Protein AF-A0A9J6FBJ4-F1 (afdb_monomer_lite)

Foldseek 3Di:
DDPVVLVVVQVVQLVVLCVVQVDDPPDDSVVSVVSGPDDGPVVVVVVVVVVLLVCLLAPDPVSLVVCVVVPDDNVPRDDHDDDDDPVVPDPPPPCPDDD

Structure (mmCIF, N/CA/C/O backbone):
data_AF-A0A9J6FBJ4-F1
#
_entry.id   AF-A0A9J6FBJ4-F1
#
loop_
_atom_site.group_PDB
_atom_site.id
_atom_site.type_symbol
_atom_site.label_atom_id
_atom_site.label_alt_id
_atom_site.label_comp_id
_atom_site.label_asym_id
_atom_site.label_entity_id
_atom_site.label_seq_id
_atom_site.pdbx_PDB_ins_code
_atom_site.Cartn_x
_atom_site.Cartn_y
_atom_site.Cartn_z
_atom_site.occupancy
_atom_site.B_iso_or_equiv
_atom_site.auth_seq_id
_atom_site.auth_comp_id
_atom_site.auth_asym_id
_atom_site.auth_atom_id
_atom_site.pdbx_PDB_model_num
ATOM 1 N N . MET A 1 1 ? 9.502 2.128 4.838 1.00 76.25 1 MET A N 1
ATOM 2 C CA . MET A 1 1 ? 8.525 2.590 5.849 1.00 76.25 1 MET A CA 1
ATOM 3 C C . MET A 1 1 ? 8.786 1.824 7.135 1.00 76.25 1 MET A C 1
ATOM 5 O O . MET A 1 1 ? 8.996 0.619 7.058 1.00 76.25 1 MET A O 1
ATOM 9 N N . THR A 1 2 ? 8.866 2.484 8.289 1.00 92.38 2 THR A N 1
ATOM 10 C CA . THR A 1 2 ? 9.124 1.787 9.561 1.00 92.38 2 THR A CA 1
ATOM 11 C C . THR A 1 2 ? 7.833 1.217 10.150 1.00 92.38 2 THR A C 1
ATOM 13 O O . THR A 1 2 ? 6.736 1.709 9.884 1.00 92.38 2 THR A O 1
ATOM 16 N N . ARG A 1 3 ? 7.950 0.199 11.012 1.00 91.94 3 ARG A N 1
ATOM 17 C CA . ARG A 1 3 ? 6.796 -0.392 11.717 1.00 91.94 3 ARG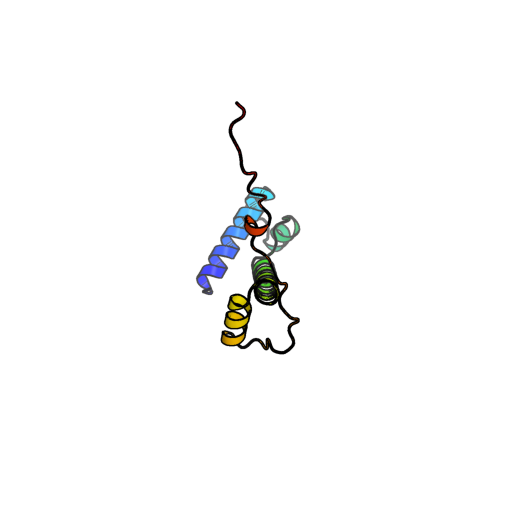 A CA 1
ATOM 18 C C . ARG A 1 3 ? 6.044 0.635 12.574 1.00 91.94 3 ARG A C 1
ATOM 20 O O . ARG A 1 3 ? 4.824 0.581 12.682 1.00 91.94 3 ARG A O 1
ATOM 27 N N . THR A 1 4 ? 6.773 1.593 13.144 1.00 94.88 4 THR A N 1
ATOM 28 C CA . THR A 1 4 ? 6.204 2.693 13.932 1.00 94.88 4 THR A CA 1
ATOM 29 C C . THR A 1 4 ? 5.371 3.641 13.073 1.00 94.88 4 THR A C 1
ATOM 31 O O . THR A 1 4 ? 4.255 3.982 13.455 1.00 94.88 4 THR A O 1
ATOM 34 N N . GLN A 1 5 ? 5.862 4.011 11.887 1.00 93.69 5 GLN A N 1
ATOM 35 C CA . GLN A 1 5 ? 5.117 4.837 10.932 1.00 93.69 5 GLN A CA 1
ATOM 36 C C . GLN A 1 5 ? 3.835 4.144 10.465 1.00 93.69 5 GLN A C 1
ATOM 38 O O . GLN A 1 5 ? 2.790 4.784 10.389 1.00 93.69 5 GLN A O 1
ATOM 43 N N . LEU A 1 6 ? 3.900 2.834 10.206 1.00 94.62 6 LEU A N 1
ATOM 44 C CA . LEU A 1 6 ? 2.737 2.054 9.785 1.00 94.62 6 LEU A CA 1
ATOM 45 C C . LEU A 1 6 ? 1.642 2.041 10.857 1.00 94.62 6 LEU A C 1
ATOM 47 O O . LEU A 1 6 ? 0.491 2.334 10.551 1.00 94.62 6 LEU A O 1
ATOM 51 N N . SER A 1 7 ? 2.005 1.814 12.122 1.00 94.44 7 SER A N 1
ATOM 52 C CA . SER A 1 7 ? 1.040 1.847 13.228 1.00 94.44 7 SER A CA 1
ATOM 53 C C . SER A 1 7 ? 0.394 3.227 13.411 1.00 94.44 7 SER A C 1
ATOM 55 O O . SER A 1 7 ? -0.812 3.324 13.645 1.00 94.44 7 SER A O 1
ATOM 57 N N . LEU A 1 8 ? 1.166 4.311 13.269 1.00 95.94 8 LEU A N 1
ATOM 58 C CA . LEU A 1 8 ? 0.618 5.670 13.328 1.00 95.94 8 LEU A CA 1
ATOM 59 C C . LEU A 1 8 ? -0.372 5.934 12.189 1.00 95.94 8 LEU A C 1
ATOM 61 O O . LEU A 1 8 ? -1.429 6.520 12.423 1.00 95.94 8 LEU A O 1
ATOM 65 N N . LEU A 1 9 ? -0.058 5.466 10.982 1.00 95.25 9 LEU A N 1
ATOM 66 C CA . LEU A 1 9 ? -0.931 5.608 9.822 1.00 95.25 9 LEU A CA 1
ATOM 67 C C . LEU A 1 9 ? -2.222 4.794 9.979 1.00 95.25 9 LEU A C 1
ATOM 69 O O . LEU A 1 9 ? -3.305 5.298 9.690 1.00 95.25 9 LEU A O 1
ATOM 73 N N . GLU A 1 10 ? -2.138 3.572 10.505 1.00 94.62 10 GLU A N 1
ATOM 74 C CA . GLU A 1 10 ? -3.314 2.756 10.830 1.00 94.62 10 GLU A CA 1
ATOM 75 C C . GLU A 1 10 ? -4.199 3.424 11.883 1.00 94.62 10 GLU A C 1
ATOM 77 O O . GLU A 1 10 ? -5.425 3.439 11.751 1.00 94.62 10 GLU A O 1
ATOM 82 N N . ARG A 1 11 ? -3.593 4.013 12.920 1.00 94.31 11 ARG A N 1
ATOM 83 C CA . ARG A 1 11 ? -4.329 4.768 13.937 1.00 94.31 11 ARG A CA 1
ATOM 84 C C . ARG A 1 11 ? -5.052 5.959 13.316 1.00 94.31 11 ARG A C 1
ATOM 86 O O . ARG A 1 11 ? -6.235 6.138 13.588 1.00 94.31 11 ARG A O 1
ATOM 93 N N . LEU A 1 12 ? -4.373 6.729 12.468 1.00 95.25 12 LEU A N 1
ATOM 94 C CA . LEU A 1 12 ? -4.968 7.865 11.765 1.00 95.25 12 LEU A CA 1
ATOM 95 C C . LEU A 1 12 ? -6.120 7.427 10.851 1.00 95.25 12 LEU A C 1
ATOM 97 O O . LEU A 1 12 ? -7.179 8.050 10.865 1.00 95.25 12 LEU A O 1
ATOM 101 N N . ASN A 1 13 ? -5.950 6.327 10.114 1.00 95.44 13 ASN A N 1
ATOM 102 C CA . ASN A 1 13 ? -7.002 5.772 9.263 1.00 95.44 13 ASN A CA 1
ATOM 103 C C . ASN A 1 13 ? -8.228 5.364 10.093 1.00 95.44 13 ASN A C 1
ATOM 105 O O . ASN A 1 13 ? -9.360 5.686 9.746 1.00 95.44 13 ASN A O 1
ATOM 109 N N . ASN A 1 14 ? -8.022 4.721 11.245 1.00 94.31 14 ASN A N 1
ATOM 110 C CA . ASN A 1 14 ? -9.122 4.358 12.138 1.00 94.31 14 ASN A CA 1
ATOM 111 C C . ASN A 1 14 ? -9.841 5.588 12.718 1.00 94.31 14 ASN A C 1
ATOM 113 O O . ASN A 1 14 ? -11.065 5.569 12.822 1.00 94.31 14 ASN A O 1
ATOM 117 N N . GLU A 1 15 ? -9.132 6.665 13.056 1.00 93.88 15 GLU A N 1
ATOM 118 C CA . GLU A 1 15 ? -9.780 7.922 13.464 1.00 93.88 15 GLU A CA 1
ATOM 119 C C . GLU A 1 15 ? -10.595 8.535 12.314 1.00 93.88 15 GLU A C 1
ATOM 121 O O . GLU A 1 15 ? -11.751 8.909 12.511 1.00 93.88 15 GLU A O 1
ATOM 126 N N . ALA A 1 16 ? -10.064 8.546 11.087 1.00 94.62 16 ALA A N 1
ATOM 127 C CA . ALA A 1 16 ? -10.805 9.003 9.910 1.00 94.62 16 ALA A CA 1
ATOM 128 C C . ALA A 1 16 ? -12.085 8.180 9.684 1.00 94.62 16 ALA A C 1
ATOM 130 O O . ALA A 1 16 ? -13.161 8.745 9.473 1.00 94.62 16 ALA A O 1
ATOM 131 N N . ARG A 1 17 ? -12.010 6.848 9.822 1.00 95.12 17 ARG A N 1
ATOM 132 C CA . ARG A 1 17 ? -13.186 5.964 9.773 1.00 95.12 17 ARG A CA 1
ATOM 133 C C . ARG A 1 17 ? -14.237 6.364 10.804 1.00 95.12 17 ARG A C 1
ATOM 135 O O . ARG A 1 17 ? -15.420 6.389 10.469 1.00 95.12 17 ARG A O 1
ATOM 142 N N . ARG A 1 18 ? -13.839 6.705 12.036 1.00 94.62 18 ARG A N 1
ATOM 143 C CA . ARG A 1 18 ? -14.773 7.149 13.091 1.00 94.62 18 ARG A CA 1
ATOM 144 C C . ARG A 1 18 ? -15.446 8.466 12.737 1.00 94.62 18 ARG A C 1
ATOM 146 O O . ARG A 1 18 ? -16.653 8.580 12.908 1.00 94.62 18 ARG A O 1
ATOM 153 N N . VAL A 1 19 ? -14.692 9.428 12.210 1.00 93.69 19 VAL A N 1
ATOM 154 C CA . VAL A 1 19 ? -15.234 10.728 11.788 1.00 93.69 19 VAL A CA 1
ATOM 155 C C . VAL A 1 19 ? -16.267 10.553 10.674 1.00 93.69 19 VAL A C 1
ATOM 157 O O . VAL A 1 19 ? -17.365 11.098 10.768 1.00 93.69 19 VAL A O 1
ATOM 160 N N . ILE A 1 20 ? -15.950 9.752 9.655 1.00 93.56 20 ILE A N 1
ATOM 161 C CA . ILE A 1 20 ? -16.828 9.519 8.498 1.00 93.56 20 ILE A CA 1
ATOM 162 C C . ILE A 1 20 ? -18.096 8.768 8.908 1.00 93.56 20 ILE A C 1
ATOM 164 O O . ILE A 1 20 ? -19.201 9.174 8.559 1.00 93.56 20 ILE A O 1
ATOM 168 N N . THR A 1 21 ? -17.946 7.681 9.665 1.00 93.94 21 THR A N 1
ATOM 169 C CA . THR A 1 21 ? -19.078 6.831 10.074 1.00 93.94 21 THR A CA 1
ATOM 170 C C . THR A 1 21 ? -19.874 7.414 11.242 1.00 93.94 21 THR A C 1
ATOM 172 O O . THR A 1 21 ? -20.958 6.925 11.543 1.00 93.94 21 THR A O 1
ATOM 175 N N . ARG A 1 22 ? -19.342 8.446 11.914 1.00 93.88 22 ARG A N 1
ATOM 176 C CA . ARG A 1 22 ? -19.870 9.042 13.154 1.00 93.88 22 ARG A CA 1
ATOM 177 C C . ARG A 1 22 ? -20.077 8.031 14.289 1.00 93.88 22 ARG A C 1
ATOM 179 O O . ARG A 1 22 ? -20.841 8.285 15.219 1.00 93.88 22 ARG A O 1
ATOM 186 N N . LEU A 1 23 ? -19.397 6.886 14.231 1.00 92.50 23 LEU A N 1
ATOM 187 C CA . LEU A 1 23 ? -19.535 5.834 15.231 1.00 92.50 23 LEU A CA 1
ATOM 188 C C . LEU A 1 23 ? -18.804 6.207 16.534 1.00 92.50 23 LEU A C 1
ATOM 190 O O . LEU A 1 23 ? -17.703 6.770 16.491 1.00 92.50 23 LEU A O 1
ATOM 194 N N . PRO A 1 24 ? -19.357 5.854 17.711 1.00 92.94 24 PRO A N 1
ATOM 195 C CA . PRO A 1 24 ? -18.741 6.165 18.997 1.00 92.94 24 PRO A CA 1
ATOM 196 C C . PRO A 1 24 ? -17.337 5.579 19.157 1.00 92.94 24 PRO A C 1
ATOM 198 O O . PRO A 1 24 ? -17.015 4.528 18.597 1.00 92.94 24 PRO A O 1
ATOM 201 N N . LYS A 1 25 ? -16.511 6.198 20.009 1.00 89.62 25 LYS A N 1
ATOM 202 C CA . LYS A 1 25 ? -15.119 5.776 20.259 1.00 89.62 25 LYS A CA 1
ATOM 203 C C . LYS A 1 25 ? -14.986 4.337 20.781 1.00 89.62 25 LYS A C 1
ATOM 205 O O . LYS A 1 25 ? -13.999 3.671 20.488 1.00 89.62 25 LYS A O 1
ATOM 210 N N . TYR A 1 26 ? -15.988 3.838 21.500 1.00 92.38 26 TYR A N 1
ATOM 211 C CA . TYR A 1 26 ? -16.014 2.466 22.018 1.00 92.38 26 TYR A CA 1
ATOM 212 C C . TYR A 1 26 ? -16.417 1.415 20.970 1.00 92.38 26 TYR A C 1
ATOM 214 O O . TYR A 1 26 ? -16.400 0.225 21.268 1.00 92.38 26 TYR A O 1
ATOM 222 N N . THR A 1 27 ? -16.762 1.822 19.743 1.00 93.50 27 THR A N 1
ATOM 223 C CA . THR A 1 27 ? -17.092 0.876 18.668 1.00 93.50 27 THR A CA 1
ATOM 224 C C . THR A 1 27 ? -15.892 -0.034 18.374 1.00 93.50 27 THR A C 1
ATOM 226 O O . THR A 1 27 ? -14.786 0.495 18.166 1.00 93.50 27 THR A O 1
ATOM 229 N N . PRO A 1 28 ? -16.089 -1.368 18.325 1.00 94.69 28 PRO A N 1
ATOM 230 C CA . PRO A 1 28 ? -15.046 -2.322 17.968 1.00 94.69 28 PRO A CA 1
ATOM 231 C C . PRO A 1 28 ? -14.456 -2.030 16.589 1.00 94.69 28 PRO A C 1
ATOM 233 O O . PRO A 1 28 ? -15.179 -1.680 15.656 1.00 94.69 28 PRO A O 1
ATOM 236 N N . LEU A 1 29 ? -13.142 -2.221 16.436 1.00 92.56 29 LEU A N 1
ATOM 237 C CA . LEU A 1 29 ? -12.453 -1.925 15.177 1.00 92.56 29 LEU A CA 1
ATOM 238 C C . LEU A 1 29 ? -13.016 -2.725 14.000 1.00 92.56 29 LEU A C 1
ATOM 240 O O . LEU A 1 29 ? -13.170 -2.164 12.926 1.00 92.56 29 LEU A O 1
ATOM 244 N N . LEU A 1 30 ? -13.375 -3.997 14.197 1.00 92.50 30 LEU A N 1
ATOM 245 C CA . LEU A 1 30 ? -13.935 -4.830 13.130 1.00 92.50 30 LEU A CA 1
ATOM 246 C C . LEU A 1 30 ? -15.239 -4.238 12.570 1.00 92.50 30 LEU A C 1
ATOM 248 O O . LEU A 1 30 ? -15.367 -4.091 11.359 1.00 92.50 30 LEU A O 1
ATOM 252 N N . ALA A 1 31 ? -16.149 -3.807 13.450 1.00 92.19 31 ALA A N 1
ATOM 253 C CA . ALA A 1 31 ? -17.394 -3.148 13.056 1.00 92.19 31 ALA A CA 1
ATOM 254 C C . ALA A 1 31 ? -17.143 -1.775 12.408 1.00 92.19 31 ALA A C 1
ATOM 256 O O . ALA A 1 31 ? -17.804 -1.389 11.447 1.00 92.19 31 ALA A O 1
ATOM 257 N N . LEU A 1 32 ? -16.149 -1.033 12.903 1.00 93.25 32 LEU A N 1
ATOM 258 C CA . LEU A 1 32 ? -15.754 0.244 12.313 1.00 93.25 32 LEU A CA 1
ATOM 259 C C . LEU A 1 32 ? -15.232 0.069 10.878 1.00 93.25 32 LEU A C 1
ATOM 261 O O . LEU A 1 32 ? -15.586 0.855 10.001 1.00 93.25 32 LEU A O 1
ATOM 265 N N . LYS A 1 33 ? -14.414 -0.964 10.638 1.00 92.06 33 LYS A N 1
ATOM 266 C CA . LYS A 1 33 ? -13.893 -1.295 9.308 1.00 92.06 33 LYS A CA 1
ATOM 267 C C . LYS A 1 33 ? -15.012 -1.673 8.344 1.00 92.06 33 LYS A C 1
ATOM 269 O O . LYS A 1 33 ? -15.029 -1.144 7.240 1.00 92.06 33 LYS A O 1
ATOM 274 N N . SER A 1 34 ? -15.958 -2.515 8.768 1.00 91.69 34 SER A N 1
ATOM 275 C CA . SER A 1 34 ? -17.075 -2.943 7.912 1.00 91.69 34 SER A CA 1
ATOM 276 C C . SER A 1 34 ? -18.024 -1.806 7.532 1.00 91.69 34 SER A C 1
ATOM 278 O O . SER A 1 34 ? -18.638 -1.855 6.474 1.00 91.69 34 SER A O 1
ATOM 280 N N . CYS A 1 35 ? -18.157 -0.787 8.384 1.00 90.00 35 CYS A N 1
ATOM 281 C CA . CY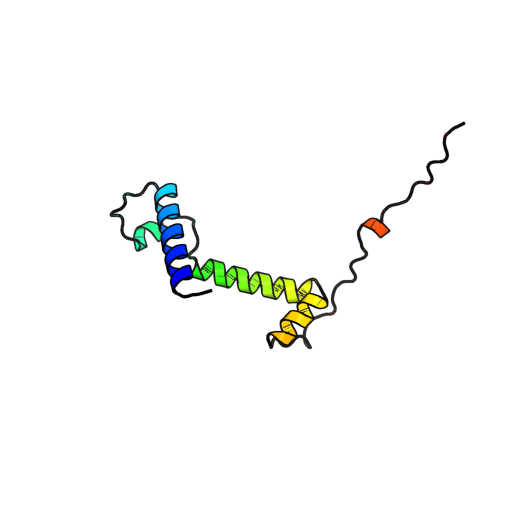S A 1 35 ? -19.049 0.346 8.131 1.00 90.00 35 CYS A CA 1
ATOM 282 C C . CYS A 1 35 ? -18.396 1.473 7.319 1.00 90.00 35 CYS A C 1
ATOM 284 O O . CYS A 1 35 ? -19.097 2.343 6.807 1.00 90.00 35 CYS A O 1
ATOM 286 N N . SER A 1 36 ? -17.065 1.509 7.229 1.00 87.31 36 SER A N 1
ATOM 287 C CA . SER A 1 36 ? -16.351 2.555 6.499 1.00 87.31 36 SER A CA 1
ATOM 288 C C . SER A 1 36 ? -16.043 2.124 5.067 1.00 87.31 36 SER A C 1
ATOM 290 O O . SER A 1 36 ? -15.537 1.029 4.858 1.00 87.31 36 SER A O 1
ATOM 292 N N . ALA A 1 37 ? -16.214 3.022 4.098 1.00 88.06 37 ALA A N 1
ATOM 293 C CA . ALA A 1 37 ? -15.755 2.802 2.721 1.00 88.06 37 ALA A CA 1
ATOM 294 C C . ALA A 1 37 ? -14.224 2.951 2.549 1.00 88.06 37 ALA A C 1
ATOM 296 O O . ALA A 1 37 ? -13.710 2.884 1.435 1.00 88.06 37 ALA A O 1
ATOM 297 N N . LEU A 1 38 ? -13.483 3.199 3.636 1.00 91.69 38 LEU A N 1
ATOM 298 C CA . LEU A 1 38 ? -12.032 3.362 3.588 1.00 91.69 38 LEU A CA 1
ATOM 299 C C . LEU A 1 38 ? -11.338 2.002 3.517 1.00 91.69 38 LEU A C 1
ATOM 301 O O . LEU A 1 38 ? -11.598 1.123 4.342 1.00 91.69 38 LEU A O 1
ATOM 305 N N . SER A 1 39 ? -10.398 1.875 2.581 1.00 92.12 39 SER A N 1
ATOM 306 C CA . SER A 1 39 ? -9.542 0.693 2.443 1.00 92.12 39 SER A CA 1
ATOM 307 C C . SER A 1 39 ? -8.608 0.537 3.644 1.00 92.12 39 SER A C 1
ATOM 309 O O . SER A 1 39 ? -8.275 1.511 4.334 1.00 92.12 39 SER A O 1
ATOM 311 N N . ASP A 1 40 ? -8.168 -0.692 3.904 1.00 92.38 40 ASP A N 1
ATOM 312 C CA . ASP A 1 40 ? -7.074 -0.906 4.841 1.00 92.38 40 ASP A CA 1
ATOM 313 C C . ASP A 1 40 ? -5.756 -0.373 4.258 1.00 92.38 40 ASP A C 1
ATOM 315 O O . ASP A 1 40 ? -5.544 -0.335 3.046 1.00 92.38 40 ASP A O 1
ATOM 319 N N . ILE A 1 41 ? -4.863 0.079 5.145 1.00 92.94 41 ILE A N 1
ATOM 320 C CA . ILE A 1 41 ? -3.574 0.661 4.740 1.00 92.94 41 ILE A CA 1
ATOM 321 C C . ILE A 1 41 ? -2.724 -0.370 3.994 1.00 92.94 41 ILE A C 1
ATOM 323 O O . ILE A 1 41 ? -2.063 -0.013 3.025 1.00 92.94 41 ILE A O 1
ATOM 327 N N . ALA A 1 42 ? -2.774 -1.636 4.413 1.00 91.19 42 ALA A N 1
ATOM 328 C CA . ALA A 1 42 ? -2.080 -2.724 3.735 1.00 91.19 42 ALA A CA 1
ATOM 329 C C . ALA A 1 42 ? -2.542 -2.866 2.275 1.00 91.19 42 ALA A C 1
ATOM 331 O O . ALA A 1 42 ? -1.710 -2.839 1.371 1.00 91.19 42 ALA A O 1
ATOM 332 N N . ASP A 1 43 ? -3.856 -2.904 2.040 1.00 92.75 43 ASP A N 1
ATOM 333 C CA . ASP A 1 43 ? -4.426 -3.025 0.694 1.00 92.75 43 ASP A CA 1
ATOM 334 C C . ASP A 1 43 ? -4.054 -1.826 -0.183 1.00 92.75 43 ASP A C 1
ATOM 336 O O . ASP A 1 43 ? -3.683 -1.983 -1.349 1.00 92.75 43 ASP A O 1
ATOM 340 N N . LEU A 1 44 ? -4.099 -0.618 0.390 1.00 92.50 44 LEU A N 1
ATOM 341 C CA . LEU A 1 44 ? -3.689 0.603 -0.298 1.00 92.50 44 LEU A CA 1
ATOM 342 C C . LEU A 1 44 ? -2.208 0.543 -0.694 1.00 92.50 44 LEU A C 1
ATOM 344 O O . LEU A 1 44 ? -1.866 0.878 -1.825 1.00 92.50 44 LEU A O 1
ATOM 348 N N . MET A 1 45 ? -1.334 0.107 0.216 1.00 92.81 45 MET A N 1
ATOM 349 C CA . MET A 1 45 ? 0.097 -0.031 -0.055 1.00 92.81 45 MET A CA 1
ATOM 350 C C . MET A 1 45 ? 0.356 -1.040 -1.173 1.00 92.81 45 MET A C 1
ATOM 352 O O . MET A 1 45 ? 1.101 -0.723 -2.098 1.00 92.81 45 MET A O 1
ATOM 356 N N . SER A 1 46 ? -0.293 -2.205 -1.136 1.00 93.62 46 SER A N 1
ATOM 357 C CA . SER A 1 46 ? -0.165 -3.223 -2.182 1.00 93.62 46 SER A CA 1
ATOM 358 C C . SER A 1 46 ? -0.680 -2.727 -3.534 1.00 93.62 46 SER A C 1
ATOM 360 O O . SER A 1 46 ? -0.003 -2.877 -4.549 1.00 93.62 46 SER A O 1
ATOM 362 N N . SER A 1 47 ? -1.843 -2.074 -3.565 1.00 95.00 47 SER A N 1
ATOM 363 C CA . SER A 1 47 ? -2.399 -1.486 -4.791 1.00 95.00 47 SER A CA 1
ATOM 364 C C . SER A 1 47 ? -1.483 -0.404 -5.371 1.00 95.00 47 SER A C 1
ATOM 366 O O . SER A 1 47 ? -1.217 -0.363 -6.577 1.00 95.00 47 SER A O 1
ATOM 368 N N . HIS A 1 48 ? -0.938 0.448 -4.505 1.00 93.50 48 HIS A N 1
ATOM 369 C CA . HIS A 1 48 ? -0.016 1.502 -4.897 1.00 93.50 48 HIS A CA 1
ATOM 370 C C . HIS A 1 48 ? 1.299 0.937 -5.438 1.00 93.50 48 HIS A C 1
ATOM 372 O O . HIS A 1 48 ? 1.786 1.404 -6.465 1.00 93.50 48 HIS A O 1
ATOM 378 N N . GLU A 1 49 ? 1.854 -0.091 -4.798 1.00 93.38 49 GLU A N 1
ATOM 379 C CA . GLU A 1 49 ? 3.048 -0.791 -5.272 1.00 93.38 49 GLU A CA 1
ATOM 380 C C . GLU A 1 49 ? 2.829 -1.383 -6.669 1.00 93.38 49 GLU A C 1
ATOM 382 O O . GLU A 1 49 ? 3.608 -1.104 -7.583 1.00 93.38 49 GLU A O 1
ATOM 387 N N . LEU A 1 50 ? 1.728 -2.110 -6.872 1.00 93.56 50 LEU A N 1
ATOM 388 C CA . LEU A 1 50 ? 1.370 -2.675 -8.176 1.00 93.56 50 LEU A CA 1
ATOM 389 C C . LEU A 1 50 ? 1.217 -1.591 -9.246 1.00 93.56 50 LEU A C 1
ATOM 391 O O . LEU A 1 50 ? 1.761 -1.717 -10.345 1.00 93.56 50 LEU A O 1
ATOM 395 N N . THR A 1 51 ? 0.527 -0.499 -8.914 1.00 94.38 51 THR A N 1
ATOM 396 C CA . THR A 1 51 ? 0.328 0.641 -9.818 1.00 94.38 51 THR A CA 1
ATOM 397 C C . THR A 1 51 ? 1.657 1.299 -10.178 1.00 94.38 51 THR A C 1
ATOM 399 O O . THR A 1 51 ? 1.916 1.606 -11.344 1.00 94.38 51 THR A O 1
ATOM 402 N N . HIS A 1 52 ? 2.543 1.475 -9.198 1.00 92.38 52 HIS A N 1
ATOM 403 C CA . HIS A 1 52 ? 3.875 2.021 -9.420 1.00 92.38 52 HIS A CA 1
ATOM 404 C C . HIS A 1 52 ? 4.712 1.125 -10.325 1.00 92.38 52 HIS A C 1
ATOM 406 O O . HIS A 1 52 ? 5.313 1.626 -11.275 1.00 92.38 52 HIS A O 1
ATOM 412 N N . ILE A 1 53 ? 4.720 -0.185 -10.083 1.00 92.88 53 ILE A N 1
ATOM 413 C CA . ILE A 1 53 ? 5.423 -1.146 -10.936 1.00 92.88 53 ILE A CA 1
ATOM 414 C C . ILE A 1 53 ? 4.863 -1.090 -12.362 1.00 92.88 53 ILE A C 1
ATOM 416 O O . ILE A 1 53 ? 5.635 -0.982 -13.315 1.00 92.88 53 ILE A O 1
ATOM 420 N N . ALA A 1 54 ? 3.539 -1.102 -12.531 1.00 91.62 54 ALA A N 1
ATOM 421 C CA . ALA A 1 54 ? 2.896 -1.023 -13.843 1.00 91.62 54 ALA A CA 1
ATOM 422 C C . ALA A 1 54 ? 3.271 0.263 -14.599 1.00 91.62 54 ALA A C 1
ATOM 424 O O . ALA A 1 54 ? 3.603 0.219 -15.788 1.00 91.62 54 ALA A O 1
ATOM 425 N N . ARG A 1 55 ? 3.300 1.403 -13.902 1.00 91.94 55 ARG A N 1
ATOM 426 C CA . ARG A 1 55 ? 3.745 2.686 -14.460 1.00 91.94 55 ARG A CA 1
ATOM 427 C C . ARG A 1 55 ? 5.211 2.634 -14.889 1.00 91.94 55 ARG A C 1
ATOM 429 O O . ARG A 1 55 ? 5.545 2.997 -16.012 1.00 91.94 55 ARG A O 1
ATOM 436 N N . LEU A 1 56 ? 6.100 2.129 -14.034 1.00 92.75 56 LEU A N 1
ATOM 437 C CA . LEU A 1 56 ? 7.527 2.030 -14.359 1.00 92.75 56 LEU A CA 1
ATOM 438 C C . LEU A 1 56 ? 7.795 1.089 -15.547 1.00 92.75 56 LEU A C 1
ATOM 440 O O . LEU A 1 56 ? 8.686 1.368 -16.349 1.00 92.75 56 LEU A O 1
ATOM 444 N N . LYS A 1 57 ? 7.000 0.023 -15.708 1.00 91.06 57 LYS A N 1
ATOM 445 C CA . LYS A 1 57 ? 7.084 -0.896 -16.858 1.00 91.06 57 LYS A CA 1
ATOM 446 C C . LYS A 1 57 ? 6.691 -0.231 -18.184 1.00 91.06 57 LYS A C 1
ATOM 448 O O . LYS A 1 57 ? 7.272 -0.557 -19.224 1.00 91.06 57 LYS A O 1
ATOM 453 N N . SER A 1 58 ? 5.709 0.669 -18.159 1.00 84.69 58 SER A N 1
ATOM 454 C CA . SER A 1 58 ? 5.000 1.141 -19.358 1.00 84.69 58 SER A CA 1
ATOM 455 C C . SER A 1 58 ? 5.394 2.537 -19.843 1.00 84.69 58 SER A C 1
ATOM 457 O O . SER A 1 58 ? 5.256 2.807 -21.031 1.00 84.69 58 SER A O 1
ATOM 459 N N . THR A 1 59 ? 5.879 3.427 -18.971 1.00 78.56 59 THR A N 1
ATOM 460 C CA . THR A 1 59 ? 5.928 4.866 -19.300 1.00 78.56 59 THR A CA 1
ATOM 461 C C . THR A 1 59 ? 7.287 5.374 -19.791 1.00 78.56 59 THR A C 1
ATOM 463 O O . THR A 1 59 ? 7.332 6.284 -20.612 1.00 78.56 59 THR A O 1
ATOM 466 N N . THR A 1 60 ? 8.422 4.876 -19.285 1.00 84.50 60 THR A N 1
ATOM 467 C CA . THR 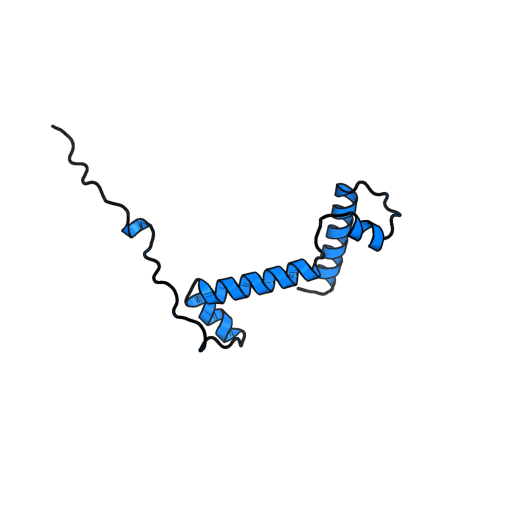A 1 60 ? 9.722 5.529 -19.564 1.00 84.50 60 THR A CA 1
ATOM 468 C C . THR A 1 60 ? 10.899 4.563 -19.505 1.00 84.50 60 THR A C 1
ATOM 470 O O . THR A 1 60 ? 10.939 3.674 -18.654 1.00 84.50 60 THR A O 1
ATOM 473 N N . LYS A 1 61 ? 11.924 4.798 -20.340 1.00 87.88 61 LYS A N 1
ATOM 474 C CA . LYS A 1 61 ? 13.205 4.063 -20.305 1.00 87.88 61 LYS A CA 1
ATOM 475 C C . LYS A 1 61 ? 13.861 4.140 -18.923 1.00 87.88 61 LYS A C 1
ATOM 477 O O . LYS A 1 61 ? 14.280 3.123 -18.384 1.00 87.88 61 LYS A O 1
ATOM 482 N N . ALA A 1 62 ? 13.855 5.330 -18.318 1.00 88.88 62 ALA A N 1
ATOM 483 C CA . ALA A 1 62 ? 14.335 5.546 -16.955 1.00 88.88 62 ALA A CA 1
ATOM 484 C C . ALA A 1 62 ? 13.575 4.695 -15.921 1.00 88.88 62 ALA A C 1
ATOM 486 O O . ALA A 1 62 ? 14.191 4.149 -15.014 1.00 88.88 62 ALA A O 1
ATOM 487 N N . GLY A 1 63 ? 12.259 4.521 -16.090 1.00 90.94 63 GLY A N 1
ATOM 488 C CA . GLY A 1 63 ? 11.453 3.676 -15.208 1.00 90.94 63 GLY A CA 1
ATOM 489 C C . GLY A 1 63 ? 11.847 2.200 -15.279 1.00 90.94 63 GLY A C 1
ATOM 490 O O . GLY A 1 63 ? 11.989 1.555 -14.242 1.00 90.94 63 GLY A O 1
ATOM 491 N N . 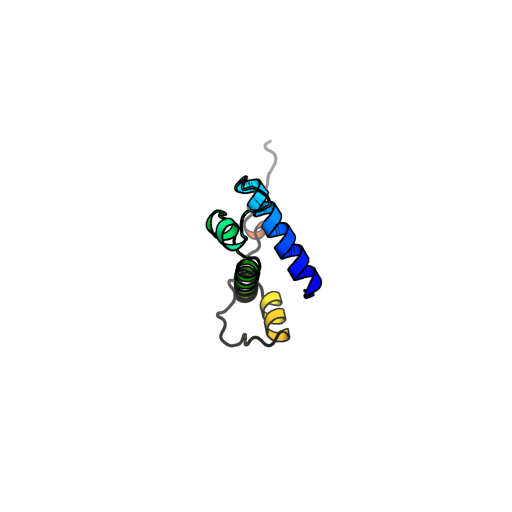ARG A 1 64 ? 12.119 1.682 -16.484 1.00 92.69 64 ARG A N 1
ATOM 492 C CA . ARG A 1 64 ? 12.647 0.318 -16.667 1.00 92.69 64 ARG A CA 1
ATOM 493 C C . ARG A 1 64 ? 14.045 0.150 -16.094 1.00 92.69 64 ARG A C 1
ATOM 495 O O . ARG A 1 64 ? 14.301 -0.850 -15.438 1.00 92.69 64 ARG A O 1
ATOM 502 N N . PHE A 1 65 ? 14.909 1.145 -16.269 1.00 92.31 65 PHE A N 1
ATOM 503 C CA . PHE A 1 65 ? 16.226 1.148 -15.638 1.00 92.31 65 PHE A CA 1
ATOM 504 C C . PHE A 1 65 ? 16.121 1.101 -14.105 1.00 92.31 65 PHE A C 1
ATOM 506 O O . PHE A 1 65 ? 16.840 0.351 -13.452 1.00 92.31 65 PHE A O 1
ATOM 513 N N . THR A 1 66 ? 15.183 1.845 -13.508 1.00 92.50 66 THR A N 1
ATOM 514 C CA . THR A 1 66 ? 14.908 1.743 -12.067 1.00 92.50 66 THR A CA 1
ATOM 515 C C . THR A 1 66 ? 14.437 0.342 -11.678 1.00 92.50 66 THR A C 1
ATOM 517 O O . THR A 1 66 ? 14.926 -0.198 -10.692 1.00 92.50 66 THR A O 1
ATOM 520 N N . LEU A 1 67 ? 13.526 -0.267 -12.443 1.00 93.19 67 LEU A N 1
ATOM 521 C CA . LEU A 1 67 ? 13.048 -1.629 -12.179 1.00 93.19 67 LEU A CA 1
ATOM 522 C C . LEU A 1 67 ? 14.179 -2.662 -12.227 1.00 93.19 67 LEU A C 1
ATOM 524 O O . LEU A 1 67 ? 14.286 -3.478 -11.314 1.00 93.19 67 LEU A O 1
ATOM 528 N N . GLU A 1 68 ? 15.056 -2.579 -13.225 1.00 94.00 68 GLU A N 1
ATOM 529 C CA . GLU A 1 68 ? 16.236 -3.443 -13.343 1.00 94.00 68 GLU A CA 1
ATOM 530 C C . GLU A 1 68 ? 17.142 -3.327 -12.108 1.00 94.00 68 GLU A C 1
ATOM 532 O O . GLU A 1 68 ? 17.549 -4.335 -11.534 1.00 94.00 68 GLU A O 1
ATOM 537 N N . LYS A 1 69 ? 17.391 -2.103 -11.619 1.00 94.25 69 LYS A N 1
ATOM 538 C CA . LYS A 1 69 ? 18.178 -1.878 -10.391 1.00 94.25 69 LYS A CA 1
ATOM 539 C C . LYS A 1 69 ? 17.537 -2.455 -9.132 1.00 94.25 69 LYS A C 1
ATOM 541 O O . LYS A 1 69 ? 18.256 -2.779 -8.192 1.00 94.25 69 LYS A O 1
ATOM 546 N N . VAL A 1 70 ? 16.214 -2.581 -9.108 1.00 91.19 70 VAL A N 1
ATOM 547 C CA . VAL A 1 70 ? 15.456 -3.184 -8.001 1.00 91.19 70 VAL A CA 1
ATOM 548 C C . VAL A 1 70 ? 15.337 -4.712 -8.167 1.00 91.19 70 VAL A C 1
ATOM 550 O O . VAL A 1 70 ? 14.801 -5.386 -7.293 1.00 91.19 70 VAL A O 1
ATOM 553 N N . GLY A 1 71 ? 15.891 -5.286 -9.244 1.00 91.81 71 GLY A N 1
ATOM 554 C CA . GLY A 1 71 ? 15.930 -6.731 -9.488 1.00 91.81 71 GLY A CA 1
ATOM 555 C C . GLY A 1 71 ? 14.736 -7.276 -10.271 1.00 91.81 71 GLY A C 1
ATOM 556 O O . GLY A 1 71 ? 14.537 -8.488 -10.311 1.00 91.81 71 GLY A O 1
ATOM 557 N N . PHE A 1 72 ? 13.932 -6.412 -10.896 1.00 91.19 72 PHE A N 1
ATOM 558 C CA . PHE A 1 72 ? 12.890 -6.854 -11.820 1.00 91.19 72 PHE A CA 1
ATOM 559 C C . PHE A 1 72 ? 13.485 -7.195 -13.186 1.00 91.19 72 PHE A C 1
ATOM 561 O O . PHE A 1 72 ? 14.224 -6.399 -13.763 1.00 91.19 72 PHE A O 1
ATOM 568 N N . ASP A 1 73 ? 13.088 -8.341 -13.740 1.00 90.19 73 ASP A N 1
ATOM 569 C CA . ASP A 1 73 ? 13.390 -8.676 -15.128 1.00 90.19 73 ASP A CA 1
ATOM 570 C C . ASP A 1 73 ? 12.579 -7.784 -16.081 1.00 90.19 73 ASP A C 1
ATOM 572 O 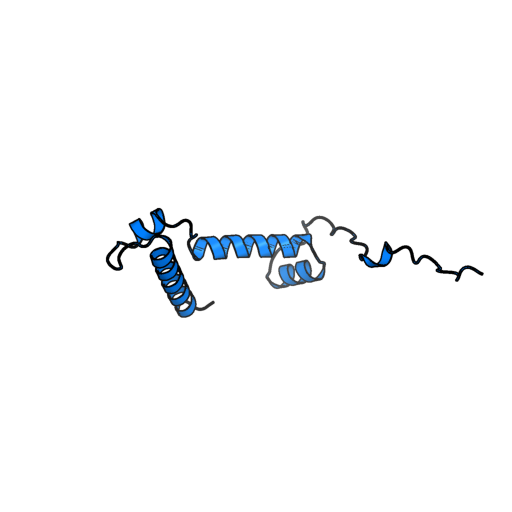O . ASP A 1 73 ? 11.345 -7.744 -16.045 1.00 90.19 73 ASP A O 1
ATOM 576 N N . ILE A 1 74 ? 13.299 -7.043 -16.921 1.00 88.50 74 ILE A N 1
ATOM 577 C CA . ILE A 1 74 ? 12.742 -6.131 -17.923 1.00 88.50 74 ILE A CA 1
ATOM 578 C C . ILE A 1 74 ? 12.868 -6.668 -19.354 1.00 88.50 74 ILE A C 1
ATOM 580 O O . ILE A 1 74 ? 12.320 -6.051 -20.267 1.00 88.50 74 ILE A O 1
ATOM 584 N N . SER A 1 75 ? 13.559 -7.794 -19.562 1.00 87.50 75 SER A N 1
ATOM 585 C CA . SER A 1 75 ? 13.858 -8.348 -20.892 1.00 87.50 75 SER A CA 1
ATOM 586 C C . SER A 1 75 ? 12.607 -8.786 -21.659 1.00 87.50 75 SER A C 1
ATOM 588 O O . SER A 1 75 ? 12.566 -8.724 -22.884 1.00 87.50 75 SER A O 1
ATOM 590 N N . THR A 1 76 ? 11.561 -9.169 -20.928 1.00 88.00 76 THR A N 1
ATOM 591 C CA . THR A 1 76 ? 10.279 -9.643 -21.463 1.00 88.00 76 THR A CA 1
ATOM 592 C C . THR A 1 76 ? 9.258 -8.525 -21.700 1.00 88.00 76 THR A C 1
ATOM 594 O O . THR A 1 76 ? 8.153 -8.788 -22.175 1.00 88.00 76 THR A O 1
ATOM 597 N N . LEU A 1 77 ? 9.587 -7.268 -21.372 1.00 89.12 77 LEU A N 1
ATOM 598 C CA . LEU A 1 77 ? 8.659 -6.146 -21.527 1.00 89.12 77 LEU A CA 1
ATOM 599 C C . LEU A 1 77 ? 8.560 -5.700 -22.999 1.00 89.12 77 LEU A C 1
ATOM 601 O O . LEU A 1 77 ? 9.588 -5.574 -23.665 1.00 89.12 77 LEU A O 1
ATOM 605 N N . PRO A 1 78 ? 7.352 -5.365 -23.502 1.00 90.00 78 PRO A N 1
ATOM 606 C CA . PRO A 1 78 ? 7.170 -4.874 -24.872 1.00 90.00 78 PRO A CA 1
ATOM 607 C C . PRO A 1 78 ? 7.953 -3.573 -25.102 1.00 90.00 78 PRO A C 1
ATOM 609 O O . PRO A 1 78 ? 8.268 -2.888 -24.129 1.00 90.00 78 PRO A O 1
ATOM 612 N N . PRO A 1 79 ? 8.269 -3.165 -26.340 1.00 87.75 79 PRO A N 1
ATOM 613 C CA . PRO A 1 79 ? 8.890 -1.863 -26.582 1.00 87.75 79 PRO A CA 1
ATOM 614 C C . PRO A 1 79 ? 8.027 -0.724 -26.013 1.00 87.75 79 PRO A C 1
ATOM 616 O O . PRO A 1 79 ? 6.804 -0.830 -25.930 1.00 87.75 79 PRO A O 1
ATOM 619 N N . LEU A 1 80 ? 8.677 0.348 -25.553 1.00 88.19 80 LEU A N 1
ATOM 620 C CA . LEU A 1 80 ? 7.960 1.535 -25.082 1.00 88.19 80 LEU A CA 1
ATOM 621 C C . LEU A 1 80 ? 7.312 2.251 -26.275 1.00 88.19 80 LEU A C 1
ATOM 623 O O . LEU A 1 80 ? 7.925 2.274 -27.343 1.00 88.19 80 LEU A O 1
ATOM 627 N N . PRO A 1 81 ? 6.124 2.853 -26.100 1.00 84.38 81 PRO A N 1
ATOM 628 C CA . PRO A 1 81 ? 5.525 3.667 -27.145 1.00 84.38 81 PRO A CA 1
ATOM 629 C C . PRO A 1 81 ? 6.429 4.864 -27.456 1.00 84.38 81 PRO A C 1
ATOM 631 O O . PRO A 1 81 ? 6.989 5.488 -26.549 1.00 84.38 81 PRO A O 1
ATOM 634 N N . GLU A 1 82 ? 6.561 5.188 -28.738 1.00 78.94 82 GLU A N 1
ATOM 635 C CA . GLU A 1 82 ? 7.151 6.453 -29.159 1.00 78.94 82 GLU A CA 1
ATOM 636 C C . GLU A 1 82 ? 6.141 7.558 -28.862 1.00 78.94 82 GLU A C 1
ATOM 638 O O . GLU A 1 82 ? 5.066 7.617 -29.453 1.00 78.94 82 GLU A O 1
ATOM 643 N N . ILE A 1 83 ? 6.457 8.389 -27.872 1.00 75.44 83 ILE A N 1
ATOM 644 C CA . ILE A 1 83 ? 5.644 9.547 -27.517 1.00 75.44 83 ILE A CA 1
ATOM 645 C C . ILE A 1 83 ? 6.365 10.756 -28.096 1.00 75.44 83 ILE A C 1
ATOM 647 O O . ILE A 1 83 ? 7.389 11.179 -27.551 1.00 75.44 83 ILE A O 1
ATOM 651 N N . SER A 1 84 ? 5.842 11.290 -29.201 1.00 75.00 84 SER A N 1
ATOM 652 C CA . SER A 1 84 ? 6.231 12.613 -29.676 1.00 75.00 84 SER A CA 1
ATOM 653 C C . SER A 1 84 ? 5.806 13.640 -28.625 1.00 75.00 84 SER A C 1
ATOM 655 O O . SER A 1 84 ? 4.683 13.583 -28.101 1.00 75.00 84 SER A O 1
ATOM 657 N N . PRO A 1 85 ? 6.698 14.554 -28.227 1.00 78.69 85 PRO A N 1
ATOM 658 C CA . PRO A 1 85 ? 6.338 15.568 -27.263 1.00 78.69 85 PRO A CA 1
ATOM 659 C C . PRO A 1 85 ? 5.193 16.454 -27.784 1.00 78.69 85 PRO A C 1
ATOM 661 O O . PRO A 1 85 ? 5.048 16.671 -28.988 1.00 78.69 85 PRO A O 1
ATOM 664 N N . PRO A 1 86 ? 4.376 17.025 -26.885 1.00 75.38 86 PRO A N 1
ATOM 665 C CA . PRO A 1 86 ? 3.169 17.748 -27.279 1.00 75.38 86 PRO A CA 1
ATOM 666 C C . PRO A 1 86 ? 3.455 18.977 -28.156 1.00 75.38 86 PRO A C 1
ATOM 668 O O . PRO A 1 86 ? 2.616 19.340 -28.973 1.00 75.38 86 PRO A O 1
ATOM 671 N N . TRP A 1 87 ? 4.641 19.585 -28.039 1.00 77.00 87 TR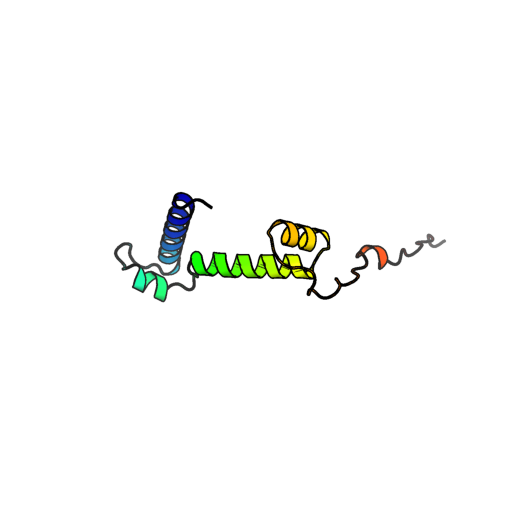P A N 1
ATOM 672 C CA . TRP A 1 87 ? 5.038 20.757 -28.826 1.00 77.00 87 TRP A CA 1
ATOM 673 C C . TRP A 1 87 ? 5.397 20.463 -30.289 1.00 77.00 87 TRP A C 1
ATOM 675 O O . TRP A 1 87 ? 5.469 21.400 -31.074 1.00 77.00 87 TRP A O 1
ATOM 685 N N . GLU A 1 88 ? 5.588 19.200 -30.682 1.00 76.62 88 GLU A N 1
ATOM 686 C CA . GLU A 1 88 ? 5.790 18.829 -32.095 1.00 76.62 88 GLU A CA 1
ATOM 687 C C . GLU A 1 88 ? 4.501 18.896 -32.927 1.00 76.62 88 GLU A C 1
ATOM 689 O O . GLU A 1 88 ? 4.566 18.904 -34.150 1.00 76.62 88 GLU A O 1
ATOM 694 N N . HIS A 1 89 ? 3.337 18.987 -32.278 1.00 68.44 89 HIS A N 1
ATOM 695 C CA . HIS A 1 89 ? 2.027 19.061 -32.939 1.00 68.44 89 HIS A CA 1
ATOM 696 C C . HIS A 1 89 ? 1.453 20.484 -32.952 1.00 68.44 89 HIS A C 1
ATOM 698 O O . HIS A 1 89 ? 0.280 20.675 -33.269 1.00 68.44 89 HIS A O 1
ATOM 704 N N . ILE A 1 90 ? 2.239 21.481 -32.535 1.00 71.94 90 ILE A N 1
ATOM 705 C CA . ILE A 1 90 ? 1.822 22.879 -32.582 1.00 71.94 90 ILE A CA 1
ATOM 706 C C . ILE A 1 90 ? 2.148 23.392 -33.980 1.00 71.94 90 ILE A C 1
ATOM 708 O O . ILE A 1 90 ? 3.308 23.670 -34.285 1.00 71.94 90 ILE A O 1
ATOM 712 N N . ASP A 1 91 ? 1.123 23.543 -34.815 1.00 70.25 91 ASP A N 1
ATOM 713 C CA . ASP A 1 91 ? 1.245 24.302 -36.054 1.00 70.25 91 ASP A CA 1
ATOM 714 C C . ASP A 1 91 ? 1.589 25.748 -35.683 1.00 70.25 91 ASP A C 1
ATOM 716 O O . ASP A 1 91 ? 0.747 26.510 -35.196 1.00 70.25 91 ASP A O 1
ATOM 720 N N . ILE A 1 92 ? 2.856 26.127 -35.861 1.00 68.12 92 ILE A N 1
ATOM 721 C CA . ILE A 1 92 ? 3.286 27.519 -35.755 1.00 68.12 92 ILE A CA 1
ATOM 722 C C . ILE A 1 92 ? 2.648 28.237 -36.943 1.00 68.12 92 ILE A C 1
ATOM 724 O O . ILE A 1 92 ? 3.185 28.244 -38.048 1.00 68.12 92 ILE A O 1
ATOM 728 N N . VAL A 1 93 ? 1.457 28.795 -36.732 1.00 67.81 93 VAL A N 1
ATOM 729 C CA . VAL A 1 93 ? 0.822 29.670 -37.712 1.00 67.81 93 VAL A CA 1
ATOM 730 C C . VAL A 1 93 ? 1.720 30.892 -37.846 1.00 67.81 93 VAL A C 1
ATOM 732 O O . VAL A 1 93 ? 1.838 31.686 -36.913 1.00 67.81 93 VAL A O 1
ATOM 735 N N . ASP A 1 94 ? 2.374 31.016 -38.998 1.00 66.44 94 ASP A N 1
ATOM 736 C CA . ASP A 1 94 ? 3.166 32.186 -39.359 1.00 66.44 94 ASP A CA 1
ATOM 737 C C . ASP A 1 94 ? 2.206 33.376 -39.481 1.00 66.44 94 ASP A C 1
ATOM 739 O O . ASP A 1 94 ? 1.529 33.576 -40.494 1.00 66.44 94 ASP A O 1
ATOM 743 N N . SER A 1 95 ? 2.038 34.107 -38.379 1.00 64.31 95 SER A N 1
ATOM 744 C CA . SER A 1 95 ? 1.138 35.249 -38.293 1.00 64.31 95 SER A CA 1
ATOM 745 C C . SER A 1 95 ? 1.757 36.419 -39.048 1.00 64.31 95 SER A C 1
ATOM 747 O O . SER A 1 95 ? 2.291 37.355 -38.449 1.00 64.31 95 SER A O 1
ATOM 749 N N . LYS A 1 96 ? 1.705 36.371 -40.379 1.00 69.50 96 LYS A N 1
ATOM 750 C CA . LYS A 1 96 ? 1.988 37.538 -41.207 1.00 69.50 96 LYS A CA 1
ATOM 751 C C . LYS A 1 96 ? 0.935 38.597 -40.862 1.00 69.50 96 LYS A C 1
ATOM 753 O O . LYS A 1 96 ? -0.255 38.314 -41.027 1.00 69.50 96 LYS A O 1
ATOM 758 N N . PRO A 1 97 ? 1.320 39.778 -40.345 1.00 69.88 97 PRO A N 1
ATOM 759 C CA . PRO A 1 97 ? 0.345 40.814 -40.043 1.00 69.88 97 PRO A CA 1
ATOM 760 C C . PRO A 1 97 ? -0.391 41.187 -41.333 1.00 69.88 97 PRO A C 1
ATOM 762 O O . PRO A 1 97 ? 0.229 41.341 -42.389 1.00 69.88 97 PRO A O 1
ATOM 765 N N . LEU A 1 98 ? -1.720 41.258 -41.248 1.00 66.75 98 LEU A N 1
ATOM 766 C CA . LEU A 1 98 ? -2.564 41.720 -42.348 1.00 66.75 98 LEU A CA 1
ATOM 767 C C . LEU A 1 98 ? -2.229 43.196 -42.662 1.00 66.75 98 LEU A C 1
ATOM 769 O O . LEU A 1 98 ? -1.915 43.932 -41.722 1.00 66.75 98 LEU A O 1
ATOM 773 N N . PRO A 1 99 ? -2.239 43.594 -43.951 1.00 70.50 99 PRO A N 1
ATOM 774 C CA . PRO A 1 99 ? -1.848 44.932 -44.402 1.00 70.50 99 PRO A CA 1
ATOM 775 C C . PRO A 1 99 ? -2.781 46.043 -43.912 1.00 70.50 99 PRO A C 1
ATOM 777 O O . PRO A 1 99 ? -3.990 45.771 -43.725 1.00 70.50 99 PRO A O 1
#

Secondary structure (DSSP, 8-state):
--HHHHHHHHHHHHHHHHHHHT--TTS-HHHHHHH--PPPHHHHHHHHHHHHHHHHHHS-HHHHHHHHHTT---TTSPPPP----GGGG------PPP-

Sequence (99 aa):
MTRTQLSLLERLNNEARRVITRLPKYTPLLALKSCSALSDIADLMSSHELTHIARLKSTTKAGRFTLEKVGFDISTLPPLPEISPPWEHIDIVDSKPLP

Radius of gyration: 23.79 Å; chains: 1; bounding box: 38×55×66 Å

Organism: Haemaphysalis longicornis (NCBI:txid44386)

pLDDT: mean 88.08, std 8.52, range [64.31, 95.94]